Protein AF-A0A9Q0DIF6-F1 (afdb_monomer_lite)

Structure (mmCIF, N/CA/C/O backbone):
data_AF-A0A9Q0DIF6-F1
#
_entry.id   AF-A0A9Q0DIF6-F1
#
loop_
_atom_site.group_PDB
_atom_site.id
_atom_site.type_symbol
_atom_site.label_atom_id
_atom_site.label_alt_id
_atom_site.label_comp_id
_atom_site.label_asym_id
_atom_site.label_entity_id
_atom_site.label_seq_id
_atom_site.pdbx_PDB_ins_code
_atom_site.Cartn_x
_atom_site.Cartn_y
_atom_site.Cartn_z
_atom_site.occupancy
_atom_site.B_iso_or_equiv
_atom_site.auth_seq_id
_atom_site.auth_comp_id
_atom_site.auth_asym_id
_atom_site.auth_atom_id
_atom_site.pdbx_PDB_model_num
ATOM 1 N N . MET A 1 1 ? -15.399 -15.503 -54.331 1.00 44.94 1 MET A N 1
ATOM 2 C CA . MET A 1 1 ? -13.991 -15.898 -54.550 1.00 44.94 1 MET A CA 1
ATOM 3 C C . MET A 1 1 ? -13.205 -15.372 -53.359 1.00 44.94 1 MET A C 1
ATOM 5 O O . MET A 1 1 ? -13.078 -14.164 -53.224 1.00 44.94 1 MET A O 1
ATOM 9 N N . ALA A 1 2 ? -12.850 -16.238 -52.409 1.00 48.53 2 ALA A N 1
ATOM 10 C CA . ALA A 1 2 ? -12.164 -15.831 -51.184 1.00 48.53 2 ALA A CA 1
ATOM 11 C C . ALA A 1 2 ? -10.652 -15.845 -51.435 1.00 48.53 2 ALA A C 1
ATOM 13 O O . ALA A 1 2 ? -10.090 -16.910 -51.672 1.00 48.53 2 ALA A O 1
ATOM 14 N N . TYR A 1 3 ? -10.001 -14.683 -51.394 1.00 50.12 3 TYR A N 1
ATOM 15 C CA . TYR A 1 3 ? -8.546 -14.619 -51.291 1.00 50.12 3 TYR A CA 1
ATOM 16 C C . TYR A 1 3 ? -8.191 -14.430 -49.820 1.00 50.12 3 TYR A C 1
ATOM 18 O O . TYR A 1 3 ? -8.246 -13.328 -49.279 1.00 50.12 3 TYR A O 1
ATOM 26 N N . THR A 1 4 ? -7.872 -15.539 -49.159 1.00 54.34 4 THR A N 1
ATOM 27 C CA . THR A 1 4 ? -7.219 -15.530 -47.853 1.00 54.34 4 THR A CA 1
ATOM 28 C C . THR A 1 4 ? -5.845 -14.887 -48.020 1.00 54.34 4 THR A C 1
ATOM 30 O O . THR A 1 4 ? -4.979 -15.430 -48.705 1.00 54.34 4 THR A O 1
ATOM 33 N N . ILE A 1 5 ? -5.646 -13.723 -47.403 1.00 62.50 5 ILE A N 1
ATOM 34 C CA . ILE A 1 5 ? -4.336 -13.084 -47.267 1.00 62.50 5 ILE A CA 1
ATOM 35 C C . ILE A 1 5 ? -3.486 -14.016 -46.399 1.00 62.50 5 ILE A C 1
ATOM 37 O O . ILE A 1 5 ? -3.700 -14.132 -45.193 1.00 62.50 5 ILE A O 1
ATOM 41 N N . CYS A 1 6 ? -2.562 -14.749 -47.018 1.00 61.34 6 CYS A N 1
ATOM 42 C CA . CYS A 1 6 ? -1.635 -15.589 -46.276 1.00 61.34 6 CYS A CA 1
ATOM 43 C C . CYS A 1 6 ? -0.581 -14.672 -45.650 1.00 61.34 6 CYS A C 1
ATOM 45 O O . CYS A 1 6 ? 0.225 -14.056 -46.344 1.00 61.34 6 CYS A O 1
ATOM 47 N N . HIS A 1 7 ? -0.670 -14.536 -44.330 1.00 61.28 7 HIS A N 1
ATOM 48 C CA . HIS A 1 7 ? 0.218 -13.745 -43.490 1.00 61.28 7 HIS A CA 1
ATOM 49 C C . HIS A 1 7 ? 1.688 -14.032 -43.817 1.00 61.28 7 HIS A C 1
ATOM 51 O O . HIS A 1 7 ? 2.064 -15.190 -43.997 1.00 61.28 7 HIS A O 1
ATOM 57 N N . SER A 1 8 ? 2.521 -12.992 -43.832 1.00 68.62 8 SER A N 1
ATOM 58 C CA . SER A 1 8 ? 3.982 -13.089 -43.897 1.00 68.62 8 SER A CA 1
ATOM 59 C C . SER A 1 8 ? 4.510 -13.865 -42.686 1.00 68.62 8 SER A C 1
ATOM 61 O O . SER A 1 8 ? 4.848 -13.291 -41.651 1.00 68.62 8 SER A O 1
ATOM 63 N N . ARG A 1 9 ? 4.511 -15.195 -42.794 1.00 77.94 9 ARG A N 1
ATOM 64 C CA . ARG A 1 9 ? 5.099 -16.105 -41.817 1.00 77.94 9 ARG A CA 1
ATOM 65 C C . ARG A 1 9 ? 6.607 -16.102 -42.028 1.00 77.94 9 ARG A C 1
ATOM 67 O O . ARG A 1 9 ? 7.083 -16.244 -43.151 1.00 77.94 9 ARG A O 1
ATOM 74 N N . LEU A 1 10 ? 7.340 -15.907 -40.939 1.00 84.81 10 LEU A N 1
ATOM 75 C CA . LEU A 1 10 ? 8.795 -15.957 -40.930 1.00 84.81 10 LEU A CA 1
ATOM 76 C C . LEU A 1 10 ? 9.266 -17.322 -41.468 1.00 84.81 10 LEU A C 1
ATOM 78 O O . LEU A 1 10 ? 8.837 -18.359 -40.964 1.00 84.81 10 LEU A O 1
ATOM 82 N N . CYS A 1 11 ? 10.130 -17.322 -42.488 1.00 85.56 11 CYS A N 1
ATOM 83 C CA . CYS A 1 11 ? 10.744 -18.528 -43.048 1.00 85.56 11 CYS A CA 1
ATOM 84 C C . CYS A 1 11 ? 12.224 -18.566 -42.649 1.00 85.56 11 CYS A C 1
ATOM 86 O O . CYS A 1 11 ? 13.067 -17.934 -43.284 1.00 85.56 11 CYS A O 1
ATOM 88 N N . ILE A 1 12 ? 12.529 -19.261 -41.552 1.00 87.81 12 ILE A N 1
ATOM 89 C CA . ILE A 1 12 ? 13.902 -19.455 -41.074 1.00 87.81 12 ILE A CA 1
ATOM 90 C C . ILE A 1 12 ? 14.507 -20.621 -41.860 1.00 87.81 12 ILE A C 1
ATOM 92 O O . ILE A 1 12 ? 14.119 -21.768 -41.664 1.00 87.81 12 ILE A O 1
ATOM 96 N N . VAL A 1 13 ? 15.425 -20.321 -42.778 1.00 93.44 13 VAL A N 1
ATOM 97 C CA . VAL A 1 13 ? 16.086 -21.331 -43.629 1.00 93.44 13 VAL A CA 1
ATOM 98 C C . VAL A 1 13 ? 17.322 -21.948 -42.976 1.00 93.44 13 VAL A C 1
ATOM 100 O O . VAL A 1 13 ? 17.695 -23.061 -43.325 1.00 93.44 13 VAL A O 1
ATOM 103 N N . ASN A 1 14 ? 17.938 -21.238 -42.030 1.00 91.44 14 ASN A N 1
ATOM 104 C CA . ASN A 1 14 ? 19.018 -21.714 -41.173 1.00 91.44 14 ASN A CA 1
ATOM 105 C C . ASN A 1 14 ? 18.981 -20.932 -39.856 1.00 91.44 14 ASN A C 1
ATOM 107 O O . ASN A 1 14 ? 18.748 -19.723 -39.869 1.00 91.44 14 ASN A O 1
ATOM 111 N N . ASP A 1 15 ? 19.241 -21.620 -38.749 1.00 94.12 15 ASP A N 1
ATOM 112 C CA . ASP A 1 15 ? 19.425 -21.030 -37.424 1.00 94.12 15 ASP A CA 1
ATOM 113 C C . ASP A 1 15 ? 20.583 -21.744 -36.722 1.00 94.12 15 ASP A C 1
ATOM 115 O O . ASP A 1 15 ? 20.761 -22.954 -36.881 1.00 94.12 15 ASP A O 1
ATOM 119 N N . GLN A 1 16 ? 21.378 -20.999 -35.961 1.00 91.69 16 GLN A N 1
ATOM 120 C CA . GLN A 1 16 ? 22.490 -21.543 -35.194 1.00 91.69 16 GLN A CA 1
ATOM 121 C C . GLN A 1 16 ? 22.447 -20.985 -33.775 1.00 91.69 16 GLN A C 1
ATOM 123 O O . GLN A 1 16 ? 22.710 -19.807 -33.537 1.00 91.69 16 GLN A O 1
ATOM 128 N N . LEU A 1 17 ? 22.174 -21.872 -32.820 1.00 95.38 17 LEU A N 1
ATOM 129 C CA . LEU A 1 17 ? 22.105 -21.551 -31.402 1.00 95.38 17 LEU A CA 1
ATOM 130 C C . LEU A 1 17 ? 23.372 -22.016 -30.675 1.00 95.38 17 LEU A C 1
ATOM 132 O O . LEU A 1 17 ? 23.819 -23.148 -30.850 1.00 95.38 17 LEU A O 1
ATOM 136 N N . PHE A 1 18 ? 23.910 -21.163 -29.803 1.00 93.50 18 PHE A N 1
ATOM 137 C CA . PHE A 1 18 ? 24.993 -21.518 -28.888 1.00 93.50 18 PHE A CA 1
ATOM 138 C C . PHE A 1 18 ? 24.566 -21.304 -27.436 1.00 93.50 18 PHE A C 1
ATOM 140 O O . PHE A 1 18 ? 24.152 -20.210 -27.054 1.00 93.50 18 PHE A O 1
ATOM 147 N N . ILE A 1 19 ? 24.695 -22.353 -26.621 1.00 95.75 19 ILE A N 1
ATOM 148 C CA . ILE A 1 19 ? 24.327 -22.345 -25.203 1.00 95.75 19 ILE A CA 1
ATOM 149 C C . ILE A 1 19 ? 25.602 -22.289 -24.365 1.00 95.75 19 ILE A C 1
ATOM 151 O O . ILE A 1 19 ? 26.505 -23.107 -24.535 1.00 95.75 19 ILE A O 1
ATOM 155 N N . ARG A 1 20 ? 25.654 -21.351 -23.418 1.00 97.19 20 ARG A N 1
ATOM 156 C CA . ARG A 1 20 ? 26.725 -21.251 -22.421 1.00 97.19 20 ARG A CA 1
ATOM 157 C C . ARG A 1 20 ? 26.165 -21.007 -21.032 1.00 97.19 20 ARG A C 1
ATOM 159 O O . ARG A 1 20 ? 25.034 -20.554 -20.878 1.00 97.19 20 ARG A O 1
ATOM 166 N N . MET A 1 21 ? 27.003 -21.244 -20.028 1.00 96.25 21 MET A N 1
ATOM 167 C CA . MET A 1 21 ? 26.703 -20.822 -18.666 1.00 96.25 21 MET A CA 1
ATOM 168 C C . MET A 1 21 ? 26.688 -19.291 -18.572 1.00 96.25 21 MET A C 1
ATOM 170 O O . MET A 1 21 ? 27.509 -18.599 -19.190 1.00 96.25 21 MET A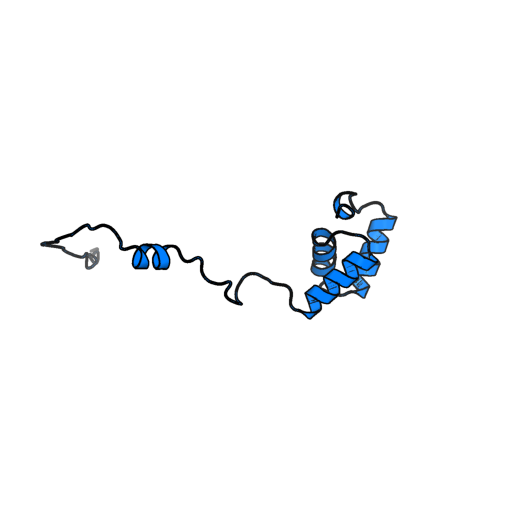 O 1
ATOM 174 N N . ALA A 1 22 ? 25.737 -18.771 -17.798 1.00 94.12 22 ALA A N 1
ATOM 175 C CA . ALA A 1 22 ? 25.696 -17.363 -17.438 1.00 94.12 22 ALA A CA 1
ATOM 176 C C . ALA A 1 22 ? 26.839 -17.052 -16.462 1.00 94.12 22 ALA A C 1
ATOM 178 O O . ALA A 1 22 ? 27.139 -17.833 -15.558 1.00 94.12 22 ALA A O 1
ATOM 179 N N . THR A 1 23 ? 27.484 -15.906 -16.648 1.00 95.88 23 THR A N 1
ATOM 180 C CA . THR A 1 23 ? 28.465 -15.392 -15.691 1.00 95.88 23 THR A CA 1
ATOM 181 C C . THR A 1 23 ? 27.765 -14.937 -14.411 1.00 95.88 23 THR A C 1
ATOM 183 O O . THR A 1 23 ? 26.574 -14.620 -14.412 1.00 95.88 23 THR A O 1
ATOM 186 N N . THR A 1 24 ? 28.509 -14.837 -13.310 1.00 92.50 24 THR A N 1
ATOM 187 C CA . THR A 1 24 ? 27.977 -14.344 -12.029 1.00 92.50 24 THR A CA 1
ATOM 188 C C . THR A 1 24 ? 27.301 -12.977 -12.162 1.00 92.50 24 THR A C 1
ATOM 190 O O . THR A 1 24 ? 26.278 -12.734 -11.528 1.00 92.50 24 THR A O 1
ATOM 193 N N . GLU A 1 25 ? 27.842 -12.093 -13.001 1.00 93.88 25 GLU A N 1
ATOM 194 C CA . GLU A 1 25 ? 27.280 -10.761 -13.239 1.00 93.88 25 GLU A CA 1
ATOM 195 C C . GLU A 1 25 ? 25.942 -10.822 -13.995 1.00 93.88 25 GLU A C 1
ATOM 197 O O . GLU A 1 25 ? 25.000 -10.112 -13.651 1.00 93.88 25 GLU A O 1
ATOM 202 N N . GLU A 1 26 ? 25.816 -11.712 -14.981 1.00 94.50 26 GLU A N 1
ATOM 203 C CA . GLU A 1 26 ? 24.568 -11.919 -15.728 1.00 94.50 26 GLU A CA 1
ATOM 204 C C . GLU A 1 26 ? 23.477 -12.544 -14.857 1.00 94.50 26 GLU A C 1
ATOM 206 O O . GLU A 1 26 ? 22.334 -12.095 -14.905 1.00 94.50 26 GLU A O 1
ATOM 211 N N . ILE A 1 27 ? 23.834 -13.521 -14.015 1.00 92.88 27 ILE A N 1
ATOM 212 C CA . ILE A 1 27 ? 22.913 -14.113 -13.034 1.00 92.88 27 ILE A CA 1
ATOM 213 C C . ILE A 1 27 ? 22.421 -13.024 -12.080 1.00 92.88 27 ILE A C 1
ATOM 215 O O . ILE A 1 27 ? 21.218 -12.873 -11.883 1.00 92.88 27 ILE A O 1
ATOM 219 N N . ARG A 1 28 ? 23.335 -12.220 -11.524 1.00 89.62 28 ARG A N 1
ATOM 220 C CA . ARG A 1 28 ? 22.966 -11.122 -10.623 1.00 89.62 28 ARG A CA 1
ATOM 221 C C . ARG A 1 28 ? 21.971 -10.180 -11.282 1.00 89.62 28 ARG A C 1
ATOM 223 O O . ARG A 1 28 ? 20.935 -9.925 -10.689 1.00 89.62 28 ARG A O 1
ATOM 230 N N . ARG A 1 29 ? 22.236 -9.721 -12.507 1.00 87.25 29 ARG A N 1
ATOM 231 C CA . ARG A 1 29 ? 21.337 -8.810 -13.238 1.00 87.25 29 ARG A CA 1
ATOM 232 C C . ARG A 1 29 ? 19.985 -9.435 -13.568 1.00 87.25 29 ARG A C 1
ATOM 234 O O . ARG A 1 29 ? 18.973 -8.761 -13.420 1.00 87.25 29 ARG A O 1
ATOM 241 N N . ALA A 1 30 ? 19.961 -10.695 -13.996 1.00 87.94 30 ALA A N 1
ATOM 242 C CA . ALA A 1 30 ? 18.730 -11.387 -14.376 1.00 87.94 30 ALA A CA 1
ATOM 243 C C . ALA A 1 30 ? 17.782 -11.618 -13.189 1.00 87.94 30 ALA A C 1
ATOM 245 O O . ALA A 1 30 ? 16.568 -11.647 -13.375 1.00 87.94 30 ALA A O 1
ATOM 246 N N . PHE A 1 31 ? 18.333 -11.764 -11.980 1.00 87.44 31 PHE A N 1
ATOM 247 C CA . PHE A 1 31 ? 17.574 -12.032 -10.757 1.00 87.44 31 PHE A CA 1
ATOM 248 C C . PHE A 1 31 ? 17.567 -10.861 -9.765 1.00 87.44 31 PHE A C 1
ATOM 250 O O . PHE A 1 31 ? 17.146 -11.03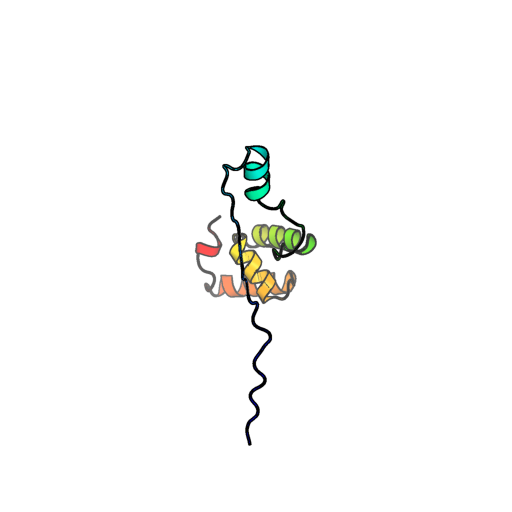4 -8.620 1.00 87.44 31 PHE A O 1
ATOM 257 N N . VAL A 1 32 ? 18.003 -9.662 -10.171 1.00 83.31 32 VAL A N 1
ATOM 258 C CA . VAL A 1 32 ? 17.762 -8.456 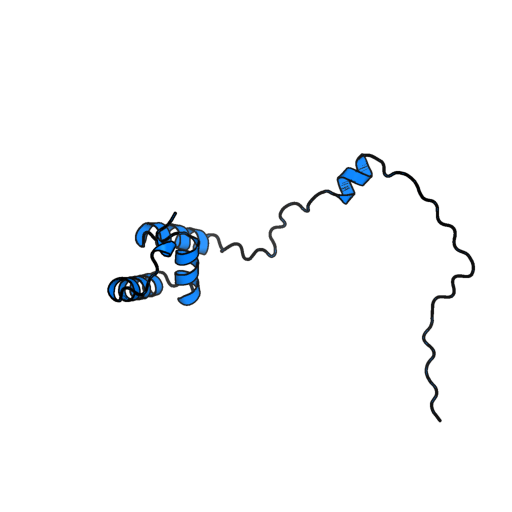-9.373 1.00 83.31 32 VAL A CA 1
ATOM 259 C C . VAL A 1 32 ? 16.254 -8.234 -9.333 1.00 83.31 32 VAL A C 1
ATOM 261 O O . VAL A 1 32 ? 15.631 -7.927 -10.349 1.00 83.31 32 VAL A O 1
ATOM 264 N N . ALA A 1 33 ? 15.665 -8.383 -8.146 1.00 74.50 33 ALA A N 1
ATOM 265 C CA . ALA A 1 33 ? 14.326 -7.876 -7.905 1.00 74.50 33 ALA A CA 1
ATOM 266 C C . ALA A 1 33 ? 14.340 -6.372 -8.225 1.00 74.50 33 ALA A C 1
ATOM 268 O O . ALA A 1 33 ? 15.250 -5.677 -7.755 1.00 74.50 33 ALA A O 1
ATOM 269 N N . PRO A 1 34 ? 13.386 -5.857 -9.022 1.00 63.88 34 PRO A N 1
ATOM 270 C CA . PRO A 1 34 ? 13.279 -4.426 -9.245 1.00 63.88 34 PRO A CA 1
ATOM 271 C C . PRO A 1 34 ? 13.300 -3.728 -7.886 1.00 63.88 34 PRO A C 1
ATOM 273 O O . PRO A 1 34 ? 12.589 -4.149 -6.968 1.00 63.88 34 PRO A O 1
ATOM 276 N N . ALA A 1 35 ? 14.121 -2.684 -7.737 1.00 62.56 35 ALA A N 1
ATOM 277 C CA . ALA A 1 35 ? 13.967 -1.788 -6.598 1.00 62.56 35 ALA A CA 1
ATOM 278 C C . ALA A 1 35 ? 12.486 -1.382 -6.525 1.00 62.56 35 ALA A C 1
ATOM 280 O O . ALA A 1 35 ? 11.885 -1.240 -7.594 1.00 62.56 35 ALA A O 1
ATOM 281 N N . PRO A 1 36 ? 11.888 -1.221 -5.328 1.00 55.03 36 PRO A N 1
ATOM 282 C CA . PRO A 1 36 ? 10.518 -0.745 -5.218 1.00 55.03 36 PRO A CA 1
ATOM 283 C C . PRO A 1 36 ? 10.416 0.565 -5.996 1.00 55.03 36 PRO A C 1
ATOM 285 O O . PRO A 1 36 ? 10.906 1.613 -5.576 1.00 55.03 36 PRO A O 1
ATOM 288 N N . THR A 1 37 ? 9.854 0.480 -7.196 1.00 54.31 37 THR A N 1
ATOM 289 C CA . THR A 1 37 ? 9.559 1.635 -8.018 1.00 54.31 37 THR A CA 1
ATOM 290 C C . THR A 1 37 ? 8.447 2.381 -7.287 1.00 54.31 37 THR A C 1
ATOM 292 O O . THR A 1 37 ? 7.524 1.740 -6.776 1.00 54.31 37 THR A O 1
ATOM 295 N N . PRO A 1 38 ? 8.473 3.721 -7.205 1.00 50.50 38 PRO A N 1
ATOM 296 C CA . PRO A 1 38 ? 7.391 4.493 -6.592 1.00 50.50 38 PRO A CA 1
ATOM 297 C C . PRO A 1 38 ? 6.103 4.488 -7.447 1.00 50.50 38 PRO A C 1
ATOM 299 O O . PRO A 1 38 ? 5.429 5.502 -7.591 1.00 50.50 38 PRO A O 1
ATOM 302 N N . SER A 1 39 ? 5.738 3.362 -8.061 1.00 57.25 39 SER A N 1
ATOM 303 C CA . SER A 1 39 ? 4.505 3.231 -8.825 1.00 57.25 39 SER A CA 1
ATOM 304 C C . SER A 1 39 ? 3.930 1.821 -8.768 1.00 57.25 39 SER A C 1
ATOM 306 O O . SER A 1 39 ? 4.561 0.861 -9.202 1.00 57.25 39 SER A O 1
ATOM 308 N N . SER A 1 40 ? 2.670 1.779 -8.322 1.00 51.31 40 SER A N 1
ATOM 309 C CA . SER A 1 40 ? 1.644 0.733 -8.478 1.00 51.31 40 SER A CA 1
ATOM 310 C C . SER A 1 40 ? 1.416 -0.304 -7.376 1.00 51.31 40 SER A C 1
ATOM 312 O O . SER A 1 40 ? 0.534 -1.144 -7.525 1.00 51.31 40 SER A O 1
ATOM 314 N N . VAL A 1 41 ? 2.028 -0.160 -6.203 1.00 53.00 41 VAL A N 1
ATOM 315 C CA . VAL A 1 41 ? 1.251 -0.436 -4.983 1.00 53.00 41 VAL A CA 1
ATOM 316 C C . VAL A 1 41 ? 0.357 0.786 -4.749 1.00 53.00 41 VAL A C 1
ATOM 318 O O . VAL A 1 41 ? 0.863 1.905 -4.879 1.00 53.00 41 VAL A O 1
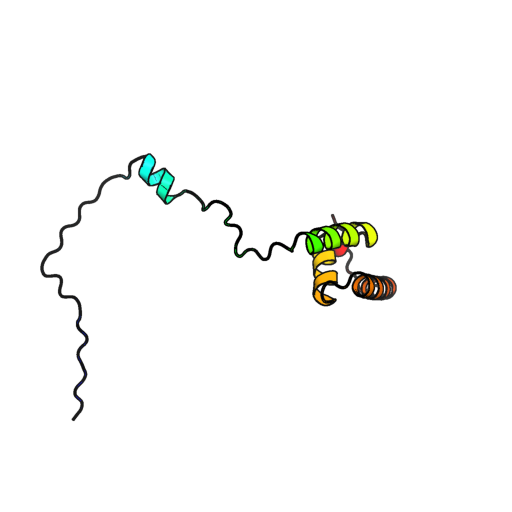ATOM 321 N N . PRO A 1 42 ? -0.947 0.657 -4.440 1.00 49.28 42 PRO A N 1
ATOM 322 C CA . PRO A 1 42 ? -1.697 1.771 -3.880 1.00 49.28 42 PRO A CA 1
ATOM 323 C C . PRO A 1 42 ? -1.160 2.005 -2.463 1.00 49.28 42 PRO A C 1
ATOM 325 O O . PRO A 1 42 ? -1.791 1.657 -1.470 1.00 49.28 42 PRO A O 1
ATOM 328 N N . THR A 1 43 ? 0.061 2.530 -2.364 1.00 61.91 43 THR A N 1
ATOM 329 C CA . THR A 1 43 ? 0.577 3.084 -1.125 1.00 61.91 43 THR A CA 1
ATOM 330 C C . THR A 1 43 ? -0.305 4.280 -0.853 1.00 61.91 43 THR A C 1
ATOM 332 O O . THR A 1 43 ? -0.352 5.215 -1.656 1.00 61.91 43 THR A O 1
ATOM 335 N N . LEU A 1 44 ? -1.060 4.201 0.237 1.00 70.69 44 LEU A N 1
ATOM 336 C CA . LEU A 1 44 ? -1.818 5.320 0.766 1.00 70.69 44 LEU A CA 1
ATOM 337 C C . LEU A 1 44 ? -0.973 6.593 0.671 1.00 70.69 44 LEU A C 1
ATOM 339 O O . LEU A 1 44 ? 0.219 6.582 0.986 1.00 70.69 44 LEU A O 1
ATOM 343 N N . THR A 1 45 ? -1.572 7.687 0.205 1.00 79.81 45 THR A N 1
ATOM 344 C CA . THR A 1 45 ? -0.888 8.986 0.221 1.00 79.81 45 THR A CA 1
ATOM 345 C C . THR A 1 45 ? -0.419 9.295 1.648 1.00 79.81 45 THR A C 1
ATOM 347 O O . THR A 1 45 ? -1.046 8.847 2.608 1.00 79.81 45 THR A O 1
ATOM 350 N N . ALA A 1 46 ? 0.663 10.062 1.823 1.00 80.06 46 ALA A N 1
ATOM 351 C CA . ALA A 1 46 ? 1.154 10.401 3.166 1.00 80.06 46 ALA A CA 1
ATOM 352 C C . ALA A 1 46 ? 0.034 10.913 4.113 1.00 80.06 46 ALA A C 1
ATOM 354 O O . ALA A 1 46 ? -0.072 10.385 5.219 1.00 80.06 46 ALA A O 1
ATOM 355 N N . PRO A 1 47 ? -0.900 11.787 3.670 1.00 85.62 47 PRO A N 1
ATOM 356 C CA . PRO A 1 47 ? -2.057 12.178 4.483 1.00 85.62 47 PRO A CA 1
ATOM 357 C C . PRO A 1 47 ? -2.974 11.013 4.879 1.00 85.62 47 PRO A C 1
ATOM 359 O O . PRO A 1 47 ? -3.462 10.957 6.004 1.00 85.62 47 PRO A O 1
ATOM 362 N N . GLN A 1 48 ? -3.208 10.062 3.974 1.00 89.00 48 GLN A N 1
ATOM 363 C CA . GLN A 1 48 ? -4.026 8.879 4.247 1.00 89.00 48 GLN A CA 1
ATOM 364 C C . GLN A 1 48 ? -3.347 7.933 5.243 1.00 89.00 48 GLN A C 1
ATOM 366 O O . GLN A 1 48 ? -4.025 7.352 6.088 1.00 89.00 48 GLN A O 1
ATOM 371 N N . GLN A 1 49 ? -2.019 7.805 5.195 1.00 90.12 49 GLN A N 1
ATOM 372 C CA . GLN A 1 49 ? -1.261 7.004 6.156 1.00 90.12 49 GLN A CA 1
ATOM 373 C C . GLN A 1 49 ? -1.316 7.608 7.570 1.00 90.12 49 GLN A C 1
ATOM 375 O O . GLN A 1 49 ? -1.506 6.876 8.548 1.00 90.12 49 GLN A O 1
ATOM 380 N N . ASP A 1 50 ? -1.206 8.934 7.685 1.00 90.75 50 ASP A N 1
ATOM 381 C CA . ASP A 1 50 ? -1.392 9.661 8.947 1.00 90.75 50 ASP A CA 1
ATOM 382 C C . ASP A 1 50 ? -2.813 9.480 9.491 1.00 90.75 50 ASP A C 1
ATOM 384 O O . ASP A 1 50 ? -3.003 9.141 10.662 1.00 90.75 50 ASP A O 1
ATOM 388 N N . MET A 1 51 ? -3.825 9.625 8.630 1.00 93.31 51 MET A N 1
ATOM 389 C CA . MET A 1 51 ? -5.223 9.404 9.005 1.00 93.31 51 MET A CA 1
ATOM 390 C C . MET A 1 51 ? -5.476 7.974 9.471 1.00 93.31 51 MET A C 1
ATOM 392 O O . MET A 1 51 ? -6.136 7.778 10.489 1.00 93.31 51 MET A O 1
ATOM 396 N N . LEU A 1 52 ? -4.929 6.983 8.767 1.00 93.81 52 LEU A N 1
ATOM 397 C CA . LEU A 1 52 ? -5.023 5.577 9.138 1.00 93.81 52 LEU A CA 1
ATOM 398 C C . LEU A 1 52 ? -4.410 5.314 10.514 1.00 93.81 52 LEU A C 1
ATOM 400 O O . LEU A 1 52 ? -5.039 4.684 11.366 1.00 93.81 52 LEU A O 1
ATOM 404 N N . SER A 1 53 ? -3.213 5.845 10.749 1.00 92.56 53 SER A N 1
ATOM 405 C CA . SER A 1 53 ? -2.501 5.698 12.020 1.00 92.56 53 SER A CA 1
ATOM 406 C C . SER A 1 53 ? -3.279 6.349 13.168 1.00 92.56 53 SER A C 1
ATOM 408 O O . SER A 1 53 ? -3.488 5.734 14.216 1.00 92.56 53 SER A O 1
ATOM 410 N N . ALA A 1 54 ? -3.791 7.565 12.955 1.00 93.56 54 ALA A N 1
ATOM 411 C CA . ALA A 1 54 ? -4.619 8.268 13.928 1.00 93.56 54 ALA A CA 1
ATOM 412 C C . ALA A 1 54 ? -5.948 7.542 14.194 1.00 93.56 54 ALA A C 1
ATOM 414 O O . ALA A 1 54 ? -6.392 7.458 15.341 1.00 93.56 54 ALA A O 1
ATOM 415 N N . PHE A 1 55 ? -6.587 7.001 13.156 1.00 94.81 55 PHE A N 1
ATOM 416 C CA . PHE A 1 55 ? -7.863 6.302 13.273 1.00 94.81 55 PHE A CA 1
ATOM 417 C C . PHE A 1 55 ? -7.717 4.960 13.989 1.00 94.81 55 PHE A C 1
ATOM 419 O O . PHE A 1 55 ? -8.512 4.665 14.880 1.00 94.81 55 PHE A O 1
ATOM 426 N N . SER A 1 56 ? -6.681 4.180 13.673 1.00 94.31 56 SER A N 1
ATOM 427 C CA . SER A 1 56 ? -6.350 2.938 14.383 1.00 94.31 56 SER A CA 1
ATOM 428 C C . SER A 1 56 ? -6.096 3.200 15.866 1.00 94.31 56 SER A C 1
ATOM 430 O O . SER A 1 56 ? -6.664 2.525 16.726 1.00 94.31 56 SER A O 1
ATOM 432 N N . LEU A 1 57 ? -5.343 4.257 16.185 1.00 92.81 57 LEU A N 1
ATOM 433 C CA . LEU A 1 57 ? -5.084 4.642 17.569 1.00 92.81 57 LEU A CA 1
ATOM 434 C C . LEU A 1 57 ? -6.363 5.048 18.320 1.00 92.81 57 LEU A C 1
ATOM 436 O O . LEU A 1 57 ? -6.549 4.634 19.462 1.00 92.81 57 LEU A O 1
ATOM 440 N N . LYS A 1 58 ? -7.251 5.837 17.696 1.00 92.19 58 LYS A N 1
ATOM 441 C CA . LYS A 1 58 ? -8.496 6.300 18.338 1.00 92.19 58 LYS A CA 1
ATOM 442 C C . LYS A 1 58 ? -9.561 5.212 18.458 1.00 92.19 58 LYS A C 1
ATOM 444 O O . LYS A 1 58 ? -10.247 5.140 19.473 1.00 92.19 58 LYS A O 1
ATOM 449 N N . SER A 1 59 ? -9.734 4.402 17.419 1.00 91.19 59 SER A N 1
ATOM 450 C CA . SER A 1 59 ? -10.743 3.337 17.389 1.00 91.19 59 SER A CA 1
ATOM 451 C C . SER A 1 59 ? -10.317 2.106 18.195 1.00 91.19 59 SER A C 1
ATOM 453 O O . SER A 1 59 ? -11.170 1.358 18.682 1.00 91.19 59 SER A O 1
ATOM 455 N N . GLY A 1 60 ? -9.004 1.903 18.349 1.00 91.81 60 GLY A N 1
ATOM 456 C CA . GLY A 1 60 ? -8.409 0.688 18.894 1.00 91.81 60 GLY A CA 1
ATOM 457 C C . GLY A 1 60 ? -8.389 -0.474 17.898 1.00 91.81 60 GLY A C 1
ATOM 458 O O . GLY A 1 60 ? -7.931 -1.554 18.264 1.00 91.81 60 GLY A O 1
ATOM 459 N N . MET A 1 61 ? -8.878 -0.272 16.668 1.00 93.44 61 MET A N 1
ATOM 460 C CA . MET A 1 61 ? -8.841 -1.289 15.624 1.00 93.44 61 MET A CA 1
ATOM 461 C C . MET A 1 61 ? -7.434 -1.429 15.045 1.00 93.44 61 MET A C 1
ATOM 463 O O . MET A 1 61 ? -6.638 -0.489 15.063 1.00 93.44 61 MET A O 1
ATOM 467 N N . ASN A 1 62 ? -7.127 -2.585 14.475 1.00 93.94 62 ASN A N 1
ATOM 468 C CA . ASN A 1 62 ? -5.905 -2.798 13.719 1.00 93.94 62 ASN A CA 1
ATOM 469 C C . ASN A 1 62 ? -5.893 -2.000 12.406 1.00 93.94 62 ASN A C 1
ATOM 471 O O . ASN A 1 62 ? -6.888 -1.381 12.007 1.00 93.94 62 ASN A O 1
ATOM 475 N N . PHE A 1 63 ? -4.739 -1.993 11.742 1.00 91.88 63 PHE A N 1
ATOM 476 C CA . PHE A 1 63 ? -4.532 -1.212 10.526 1.00 91.88 63 PHE A CA 1
ATOM 477 C C . PHE A 1 63 ? -5.443 -1.656 9.376 1.00 91.88 63 PHE A C 1
ATOM 479 O O . PHE A 1 63 ? -5.973 -0.802 8.673 1.00 91.88 63 PHE A O 1
ATOM 486 N N . GLU A 1 64 ? -5.694 -2.953 9.207 1.00 91.88 64 GLU A N 1
ATOM 487 C CA . GLU A 1 64 ? -6.521 -3.453 8.102 1.00 91.88 64 GLU A CA 1
ATOM 488 C C . GLU A 1 64 ? -7.979 -2.988 8.218 1.00 91.88 64 GLU A C 1
ATOM 490 O O . GLU A 1 64 ? -8.552 -2.449 7.267 1.00 91.88 64 GLU A O 1
ATOM 495 N N . TRP A 1 65 ? -8.571 -3.120 9.406 1.00 93.69 65 TRP A N 1
ATOM 496 C CA . TRP A 1 65 ? -9.953 -2.709 9.656 1.00 93.69 65 TRP A CA 1
ATOM 497 C C . TRP A 1 65 ? -10.115 -1.191 9.709 1.00 93.69 65 TRP A C 1
ATOM 499 O O . TRP A 1 65 ? -11.103 -0.653 9.205 1.00 93.69 65 TRP A O 1
ATOM 509 N N . SER A 1 66 ? -9.120 -0.486 10.249 1.00 93.88 66 SER A N 1
ATOM 510 C CA . SER A 1 66 ? -9.081 0.979 10.222 1.00 93.88 66 SER A CA 1
ATOM 511 C C . SER A 1 66 ? -9.015 1.508 8.791 1.00 93.88 66 SER A C 1
ATOM 513 O O . SER A 1 66 ? -9.732 2.447 8.447 1.00 93.88 66 SER A O 1
ATOM 515 N N . GLN A 1 67 ? -8.213 0.870 7.935 1.00 93.25 67 GLN A N 1
ATOM 516 C CA . GLN A 1 67 ? -8.098 1.231 6.527 1.00 93.25 67 GLN A CA 1
ATOM 517 C C . GLN A 1 67 ? -9.411 0.987 5.797 1.00 93.25 67 GLN A C 1
ATOM 519 O O . GLN A 1 67 ? -9.873 1.868 5.076 1.00 93.25 67 GLN A O 1
ATOM 524 N N . LYS A 1 68 ? -10.043 -0.169 6.020 1.00 93.69 68 LYS A N 1
ATOM 525 C CA . LYS A 1 68 ? -11.347 -0.485 5.435 1.00 93.69 68 LYS A CA 1
ATOM 526 C C . LYS A 1 68 ? -12.403 0.556 5.815 1.00 93.69 68 LYS A C 1
ATOM 528 O O . LYS A 1 68 ? -13.088 1.076 4.944 1.00 93.69 68 LYS A O 1
ATOM 533 N N . CYS A 1 69 ? -12.481 0.920 7.096 1.00 93.56 69 CYS A N 1
ATOM 534 C CA . CYS A 1 69 ? -13.432 1.921 7.576 1.00 93.56 69 CYS A CA 1
ATOM 535 C C . CYS A 1 69 ? -13.211 3.294 6.924 1.00 93.56 69 CYS A C 1
ATOM 537 O O . CYS A 1 69 ? -14.174 3.939 6.515 1.00 93.56 69 CYS A O 1
ATOM 539 N N . LEU A 1 70 ? -11.957 3.729 6.782 1.00 93.75 70 LEU A N 1
ATOM 540 C CA . LEU A 1 70 ? -11.634 4.987 6.109 1.00 93.75 70 LEU A CA 1
ATOM 541 C C . LEU A 1 70 ? -11.951 4.933 4.609 1.00 93.75 70 LEU A C 1
ATOM 543 O O . LEU A 1 70 ? -12.519 5.886 4.087 1.00 93.75 70 LEU A O 1
ATOM 547 N N . GLN A 1 71 ? -11.649 3.826 3.927 1.00 93.06 71 GLN A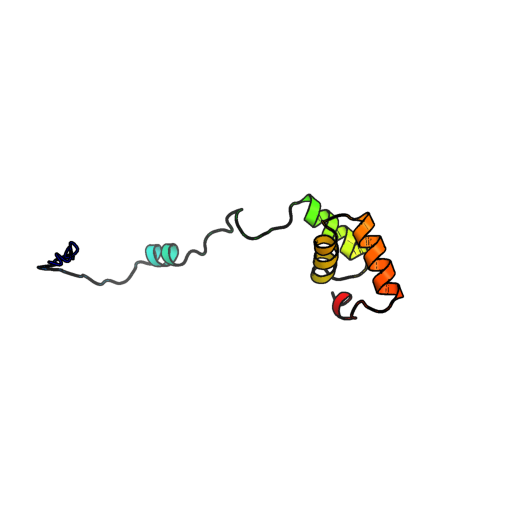 N 1
ATOM 548 C CA . GLN A 1 71 ? -11.946 3.649 2.501 1.00 93.06 71 GLN A CA 1
ATOM 549 C C . GLN A 1 71 ? -13.454 3.651 2.216 1.00 93.06 71 GLN A C 1
ATOM 551 O O . GLN A 1 71 ? -13.897 4.364 1.318 1.00 93.06 71 GLN A O 1
ATOM 556 N N . ASP A 1 72 ? -14.240 2.923 3.014 1.00 93.44 72 ASP A N 1
ATOM 557 C CA . ASP A 1 72 ? -15.702 2.846 2.881 1.00 93.44 72 ASP A CA 1
ATOM 558 C C . ASP A 1 72 ? -16.386 4.206 3.151 1.00 93.44 72 ASP A C 1
ATOM 560 O O . ASP A 1 72 ? -17.522 4.430 2.738 1.00 93.44 72 ASP A O 1
ATOM 564 N N . ASN A 1 73 ? -15.689 5.126 3.829 1.00 94.38 73 ASN A N 1
ATOM 565 C CA . ASN A 1 73 ? -16.150 6.480 4.144 1.00 94.38 73 ASN A CA 1
ATOM 566 C C . ASN A 1 73 ? -15.375 7.566 3.380 1.00 94.38 73 ASN A C 1
ATOM 568 O O . ASN A 1 73 ? -15.270 8.691 3.863 1.00 94.38 73 ASN A O 1
ATOM 572 N N . GLU A 1 74 ? -14.831 7.242 2.202 1.00 92.38 74 GLU A N 1
ATOM 573 C CA . GLU A 1 74 ? -14.217 8.215 1.280 1.00 92.38 74 GLU A CA 1
ATOM 574 C C . GLU A 1 74 ? -13.033 8.992 1.889 1.00 92.38 74 GLU A C 1
ATOM 576 O O . GLU A 1 74 ? -12.732 10.111 1.483 1.00 92.38 74 GLU A O 1
ATOM 581 N N . TRP A 1 75 ? -12.340 8.396 2.863 1.00 92.06 75 TRP A N 1
ATOM 582 C CA . TRP A 1 75 ? -11.291 9.031 3.665 1.00 92.06 75 TRP A CA 1
ATOM 583 C C . TRP A 1 75 ? -11.759 10.249 4.474 1.00 92.06 75 TRP A C 1
ATOM 585 O O . TRP A 1 75 ? -10.950 11.099 4.835 1.00 92.06 75 TRP A O 1
ATOM 595 N N . ASP A 1 76 ? -13.041 10.326 4.832 1.00 94.06 76 ASP A N 1
ATOM 596 C CA . ASP A 1 76 ? -13.543 11.317 5.782 1.00 94.06 76 ASP A CA 1
ATOM 597 C C . ASP A 1 76 ? -13.390 10.805 7.223 1.00 94.06 76 ASP A C 1
ATOM 599 O O . ASP A 1 76 ? -14.084 9.887 7.669 1.00 94.06 76 ASP A O 1
ATOM 603 N N . PHE A 1 77 ? -12.481 11.428 7.979 1.00 92.12 77 PHE A N 1
ATOM 604 C CA . PHE A 1 77 ? -12.190 11.048 9.363 1.00 92.12 77 PHE A CA 1
ATOM 605 C C . PHE A 1 77 ? -13.411 11.155 10.288 1.00 92.12 77 PHE A C 1
ATOM 607 O O . PHE A 1 77 ? -13.617 10.295 11.147 1.00 92.12 77 PHE A O 1
ATOM 614 N N . ASN A 1 78 ? -14.211 12.216 10.147 1.00 93.50 78 ASN A N 1
ATOM 615 C CA . ASN A 1 78 ? -15.341 12.482 11.036 1.00 93.50 78 ASN A CA 1
ATOM 616 C C . ASN A 1 78 ? -16.481 11.508 10.751 1.00 93.50 78 ASN A C 1
ATOM 618 O O . ASN A 1 78 ? -17.053 10.929 11.679 1.00 93.50 78 ASN A O 1
ATOM 622 N N . ARG A 1 79 ? -16.765 11.283 9.465 1.00 95.19 79 ARG A N 1
ATOM 623 C CA . ARG A 1 79 ? -17.779 10.326 9.025 1.00 95.19 79 ARG A CA 1
ATOM 624 C C . ARG A 1 79 ? -17.397 8.900 9.411 1.00 95.19 79 ARG A C 1
ATOM 626 O O . ARG A 1 79 ? -18.208 8.206 10.020 1.00 95.19 79 ARG A O 1
ATOM 633 N N . ALA A 1 80 ? -16.150 8.494 9.158 1.00 95.25 80 ALA A N 1
ATOM 634 C CA . ALA A 1 80 ? -15.642 7.183 9.556 1.00 95.25 80 ALA A CA 1
ATOM 635 C C . ALA A 1 80 ? -15.749 6.967 11.074 1.00 95.25 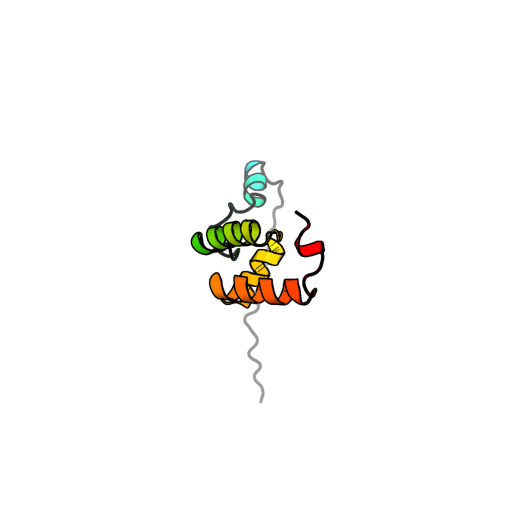80 ALA A C 1
ATOM 637 O O . ALA A 1 80 ? -16.171 5.900 11.516 1.00 95.25 80 ALA A O 1
ATOM 638 N N . ALA A 1 81 ? -15.437 7.984 11.887 1.00 93.81 81 ALA A N 1
ATOM 639 C CA . ALA A 1 81 ? -15.520 7.885 13.345 1.00 93.81 81 ALA A CA 1
ATOM 640 C C . ALA A 1 81 ? -16.967 7.734 13.845 1.00 93.81 81 ALA A C 1
ATOM 642 O O . ALA A 1 81 ? -17.224 6.933 14.750 1.00 93.81 81 ALA A O 1
ATOM 643 N N . GLN A 1 82 ? -17.921 8.458 13.249 1.00 94.62 82 GLN A N 1
ATOM 644 C CA . GLN A 1 82 ? -19.346 8.306 13.561 1.00 94.62 82 GLN A CA 1
ATOM 645 C C . GLN A 1 82 ? -19.860 6.914 13.188 1.00 94.62 82 GLN A C 1
ATOM 647 O O . GLN A 1 82 ? -20.460 6.239 14.026 1.00 94.62 82 GLN A O 1
ATOM 652 N N . VAL A 1 83 ? -19.578 6.457 11.964 1.00 94.56 83 VAL A N 1
ATOM 653 C CA . VAL A 1 83 ? -20.001 5.135 11.480 1.00 94.56 83 VAL A CA 1
ATOM 654 C C . VAL A 1 83 ? -19.384 4.022 12.326 1.00 94.56 83 VAL A C 1
ATOM 656 O O . VAL A 1 83 ? -20.095 3.112 12.748 1.00 94.56 83 VAL A O 1
ATOM 659 N N . PHE A 1 84 ? -18.094 4.121 12.657 1.00 94.25 84 PHE A N 1
ATOM 660 C CA . PHE A 1 84 ? -17.427 3.198 13.575 1.00 94.25 84 PHE A CA 1
ATOM 661 C C . PHE A 1 84 ? -18.123 3.141 14.938 1.00 94.25 84 PHE A C 1
ATOM 663 O O . PHE A 1 84 ? -18.409 2.055 15.437 1.00 94.25 84 PHE A O 1
ATOM 670 N N . THR A 1 85 ? -18.426 4.295 15.536 1.00 93.25 85 THR A N 1
ATOM 671 C CA . THR A 1 85 ? -19.064 4.360 16.861 1.00 93.25 85 THR A CA 1
ATOM 672 C C . THR A 1 85 ? -20.450 3.717 16.842 1.00 93.25 85 THR A C 1
ATOM 674 O O . THR A 1 85 ? -20.789 2.962 17.756 1.00 93.25 85 THR A O 1
ATOM 677 N N . GLN A 1 86 ? -21.224 3.949 15.780 1.00 94.62 86 GLN A N 1
ATOM 678 C CA . GLN A 1 86 ? -22.524 3.311 15.602 1.00 94.62 86 GLN A CA 1
ATOM 679 C C . GLN A 1 86 ? -22.382 1.790 15.468 1.00 94.62 86 GLN A C 1
ATOM 681 O O . GLN A 1 86 ? -23.012 1.050 16.216 1.00 94.62 86 GLN A O 1
ATOM 686 N N . LEU A 1 87 ? -21.506 1.308 14.580 1.00 93.50 87 LEU A N 1
ATOM 687 C CA . LEU A 1 87 ? -21.295 -0.128 14.367 1.00 93.50 87 LEU A CA 1
ATOM 688 C C . LEU A 1 87 ? -20.744 -0.834 15.611 1.00 93.50 87 LEU A C 1
ATOM 690 O O . LEU A 1 87 ? -21.089 -1.989 15.864 1.00 93.50 87 LEU A O 1
ATOM 694 N N . LYS A 1 88 ? -19.915 -0.144 16.402 1.00 91.19 88 LYS A N 1
ATOM 695 C CA . LYS A 1 88 ? -19.408 -0.636 17.686 1.00 91.19 88 LYS A CA 1
ATOM 696 C C . LYS A 1 88 ? -20.525 -0.767 18.719 1.00 91.19 88 LYS A C 1
ATOM 698 O O . LYS A 1 88 ? -20.575 -1.771 19.419 1.00 91.19 88 LYS A O 1
ATOM 703 N N . THR A 1 89 ? -21.420 0.218 18.791 1.00 92.81 89 THR A N 1
ATOM 704 C CA . THR A 1 89 ? -22.571 0.209 19.713 1.00 92.81 89 THR A CA 1
ATOM 705 C C . THR A 1 89 ? -23.584 -0.869 19.329 1.00 92.81 89 THR A C 1
ATOM 707 O O . THR A 1 89 ? -24.105 -1.563 20.196 1.00 92.81 89 THR A O 1
ATOM 710 N N . ASP A 1 90 ? -23.793 -1.069 18.028 1.00 93.56 90 ASP A N 1
ATOM 711 C CA . ASP A 1 90 ? -24.631 -2.134 17.469 1.00 93.56 90 ASP A CA 1
ATOM 712 C C . ASP A 1 90 ? -24.009 -3.541 17.615 1.00 93.56 90 ASP A C 1
ATOM 714 O O . ASP A 1 90 ? -24.651 -4.528 17.259 1.00 93.56 90 ASP A O 1
ATOM 718 N N . GLY A 1 91 ? -22.752 -3.653 18.067 1.00 91.38 91 GLY A N 1
ATOM 719 C CA . GLY A 1 91 ? -22.042 -4.931 18.188 1.00 91.38 91 GLY A CA 1
ATOM 720 C C . GLY A 1 91 ? -21.728 -5.608 16.847 1.00 91.38 91 GLY A C 1
ATOM 721 O O . GLY A 1 91 ? -21.582 -6.824 16.788 1.00 91.38 91 GLY A O 1
ATOM 722 N N . LYS A 1 92 ? -21.644 -4.839 15.753 1.00 92.38 92 LYS A N 1
ATOM 723 C CA . LYS A 1 92 ? -21.422 -5.348 14.385 1.00 92.38 92 LYS A CA 1
ATOM 724 C C . LYS A 1 92 ? -19.947 -5.430 13.981 1.00 92.38 92 LYS A C 1
ATOM 726 O O . LYS A 1 92 ? -19.646 -5.919 12.894 1.00 92.38 92 LYS A O 1
ATOM 731 N N . ILE A 1 93 ? -19.032 -4.928 14.812 1.00 91.81 93 ILE A N 1
ATOM 732 C CA . ILE A 1 93 ? -17.589 -4.980 14.547 1.00 91.81 93 ILE A CA 1
ATOM 733 C C . ILE A 1 93 ? -17.032 -6.285 15.123 1.00 91.81 93 ILE A C 1
ATOM 735 O O . ILE A 1 93 ? -17.164 -6.500 16.327 1.00 91.81 93 ILE A O 1
ATOM 739 N N . PRO A 1 94 ? -16.416 -7.151 14.303 1.00 93.00 94 PRO A N 1
ATOM 740 C CA . PRO A 1 94 ? -15.906 -8.430 14.774 1.00 93.00 94 PRO A CA 1
ATOM 741 C C . PRO A 1 94 ? -14.654 -8.248 15.641 1.00 93.00 94 PRO A C 1
ATOM 743 O O . PRO A 1 94 ? -13.859 -7.337 15.410 1.00 93.00 94 PRO A O 1
ATOM 746 N N . ASP A 1 95 ? -14.425 -9.159 16.590 1.00 90.62 95 ASP A N 1
ATOM 747 C CA . ASP A 1 95 ? -13.300 -9.074 17.538 1.00 90.62 95 ASP A CA 1
ATOM 748 C C . ASP A 1 95 ? -11.929 -9.052 16.851 1.00 90.62 95 ASP A C 1
ATOM 750 O O . ASP A 1 95 ? -10.997 -8.403 17.327 1.00 90.62 95 ASP A O 1
ATOM 754 N N . VAL A 1 96 ? -11.816 -9.694 15.680 1.00 92.69 96 VAL A N 1
ATOM 755 C CA . VAL A 1 96 ? -10.597 -9.680 14.853 1.00 92.69 96 VAL A CA 1
ATOM 756 C C . VAL A 1 96 ? -10.166 -8.272 14.451 1.00 92.69 96 VAL A C 1
ATOM 758 O O . VAL A 1 96 ? -8.991 -8.060 14.173 1.00 92.69 96 VAL A O 1
ATOM 761 N N . ALA A 1 97 ? -11.083 -7.300 14.462 1.00 92.00 97 ALA A N 1
ATOM 762 C CA . ALA A 1 97 ? -10.761 -5.905 14.204 1.00 92.00 97 ALA A CA 1
ATOM 763 C C . ALA A 1 97 ? -9.888 -5.285 15.297 1.00 92.00 97 ALA A C 1
ATOM 765 O O . ALA A 1 97 ? -9.228 -4.291 15.027 1.00 92.00 97 ALA A O 1
ATOM 766 N N . PHE A 1 98 ? -9.852 -5.852 16.503 1.00 91.50 98 PHE A N 1
ATOM 767 C CA . PHE A 1 98 ? -9.095 -5.332 17.645 1.00 91.50 98 PHE A CA 1
ATOM 768 C C . PHE A 1 98 ? -7.826 -6.141 17.954 1.00 91.50 98 PHE A C 1
ATOM 770 O O . PHE A 1 98 ? -7.084 -5.798 18.875 1.00 91.50 98 PHE A O 1
ATOM 777 N N . ILE A 1 99 ? -7.552 -7.195 17.180 1.00 88.88 99 ILE A N 1
ATOM 778 C CA . ILE A 1 99 ? -6.319 -7.982 17.280 1.00 88.88 99 ILE A CA 1
ATOM 779 C C . ILE A 1 99 ? -5.213 -7.229 16.534 1.00 88.88 99 ILE A C 1
ATOM 781 O O . ILE A 1 99 ? -5.370 -6.946 15.345 1.00 88.88 99 ILE A O 1
ATOM 785 N N . LYS A 1 100 ? -4.138 -6.878 17.246 1.00 70.12 100 LYS A N 1
ATOM 786 C CA . LYS A 1 100 ? -2.988 -6.120 16.731 1.00 70.12 100 LYS A CA 1
ATOM 787 C C . LYS A 1 100 ? -1.868 -7.022 16.243 1.00 70.12 100 LYS A C 1
ATOM 789 O O . LYS A 1 100 ? -1.623 -8.047 16.917 1.00 70.12 100 LYS A O 1
#

Secondary structure (DSSP, 8-state):
------------S-------PPPHHHHHHHT-PPP--SSSS----HHHHHHHHHHHHHH---HHHHHHHHHHTTT-HHHHHHHHHHHHHTT-S-GGGG--

InterPro domains:
  IPR005637 TAP C-terminal (TAP-C) domain [PF03943] (51-98)
  IPR005637 TAP C-terminal (TAP-C) domain [PS51281] (46-100)
  IPR005637 TAP C-terminal (TAP-C) domain [SM00804] (37-100)
  IPR005637 TAP C-terminal (TAP-C) domain [cd14342] (48-98)
  IPR009060 UBA-like superfamily [SSF46934] (33-100)
  IPR030217 Nuclear RNA export factor [PTHR10662] (8-98)

Radius of gyration: 27.75 Å; chains: 1; bounding box: 53×35×74 Å

Foldseek 3Di:
DDDDPDDPDDDPPDDDDDDDDDDPVRVCVVPPDPDPDPDDDPPPDPVLVVLLVVQCVVLLFDSVVSSVLCVVVVNDSVSSVVVSVVCVVVVNDDPNRNDD

Sequence (100 aa):
MAYTICHSRLCIVNDQLFIRMATTEEIRRAFVAPAPTPSSVPTLTAPQQDMLSAFSLKSGMNFEWSQKCLQDNEWDFNRAAQVFTQLKTDGKIPDVAFIK

pLDDT: mean 84.85, std 14.5, range [44.94, 97.19]

Organism: NCBI:txid630683